Protein AF-A0A1Y4QD99-F1 (afdb_monomer)

Solvent-accessible surface area (backbone atoms only — not comparable to full-atom values): 4027 Å² total; per-residue (Å²): 87,80,89,73,72,54,50,62,67,57,48,19,71,69,54,73,45,57,50,71,59,52,52,30,47,76,67,63,71,46,89,77,74,57,68,69,58,53,52,41,50,38,57,68,64,70,51,52,71,66,58,50,35,54,73,70,70,45,78,81,79,88,73,135

Radius of gyration: 12.74 Å; Cα contacts (8 Å, |Δi|>4): 41; chains: 1; bounding box: 24×32×32 Å

Structure (mmCIF, N/CA/C/O backbone):
data_AF-A0A1Y4QD99-F1
#
_entry.id   AF-A0A1Y4QD99-F1
#
loop_
_atom_site.group_PDB
_atom_site.id
_atom_site.type_symbol
_atom_site.label_atom_id
_atom_site.label_alt_id
_atom_site.label_comp_id
_atom_site.label_asym_id
_atom_site.label_entity_id
_atom_site.label_seq_id
_atom_site.pdbx_PDB_ins_code
_atom_site.Cartn_x
_atom_site.Cartn_y
_atom_site.Cartn_z
_atom_site.occupancy
_atom_site.B_iso_or_equiv
_atom_site.auth_seq_id
_atom_site.auth_comp_id
_atom_site.auth_asym_id
_atom_site.auth_atom_id
_atom_site.pdbx_PDB_model_num
ATOM 1 N N . MET A 1 1 ? -4.840 5.015 -3.057 1.00 77.25 1 MET A N 1
ATOM 2 C CA . MET A 1 1 ? -5.042 5.694 -1.748 1.00 77.25 1 MET A CA 1
ATOM 3 C C . MET A 1 1 ? -6.176 6.707 -1.759 1.00 77.25 1 MET A C 1
ATOM 5 O O . MET A 1 1 ? -7.073 6.556 -0.943 1.00 77.25 1 MET A O 1
ATOM 9 N N . LYS A 1 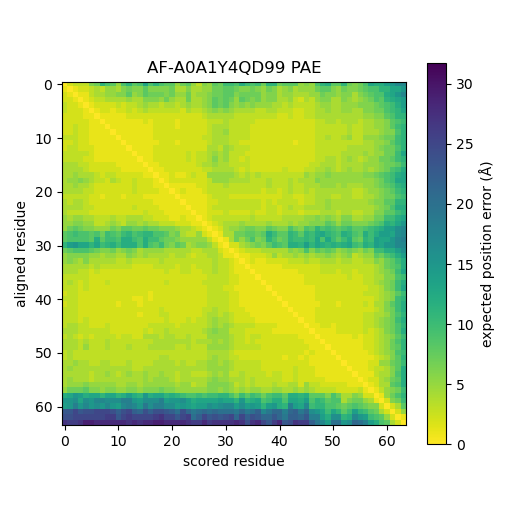2 ? -6.156 7.712 -2.652 1.00 80.25 2 LYS A N 1
ATOM 10 C CA . LYS A 1 2 ? -7.243 8.705 -2.755 1.00 80.25 2 LY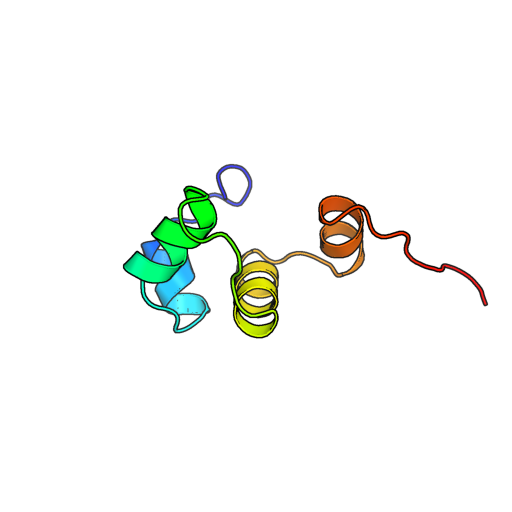S A CA 1
ATOM 11 C C . LYS A 1 2 ? -8.586 8.054 -3.105 1.00 80.25 2 LYS A C 1
ATOM 13 O O . LYS A 1 2 ? -9.567 8.300 -2.423 1.00 80.25 2 LYS A O 1
ATOM 18 N N . GLU A 1 3 ? -8.591 7.150 -4.083 1.00 82.81 3 GLU A N 1
ATOM 19 C CA . GLU A 1 3 ? -9.803 6.441 -4.531 1.00 82.81 3 GLU A CA 1
ATOM 20 C C . GLU A 1 3 ? -10.381 5.504 -3.461 1.00 82.81 3 GLU A C 1
ATOM 22 O O . GLU A 1 3 ? -11.585 5.467 -3.252 1.00 82.81 3 GLU A O 1
ATOM 27 N N . LYS A 1 4 ? -9.516 4.807 -2.711 1.00 83.44 4 LYS A N 1
ATOM 28 C CA . LYS A 1 4 ? -9.902 3.934 -1.585 1.00 83.44 4 LYS A CA 1
ATOM 29 C C . LYS A 1 4 ? -10.113 4.704 -0.261 1.00 83.44 4 LYS A C 1
ATOM 31 O O . LYS A 1 4 ? -10.286 4.079 0.779 1.00 83.44 4 LYS 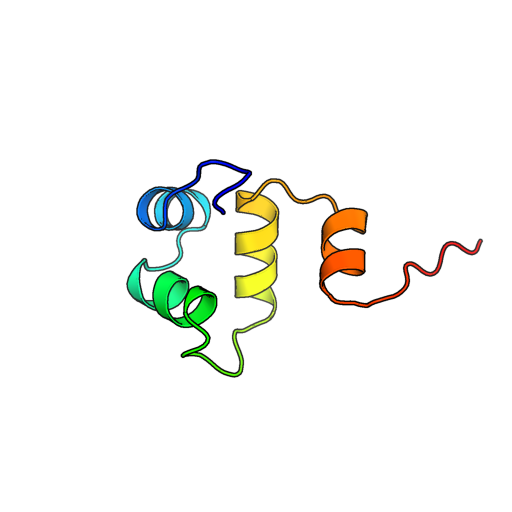A O 1
ATOM 36 N N . ASN A 1 5 ? -10.035 6.042 -0.275 1.00 87.94 5 ASN A N 1
ATOM 37 C CA . ASN A 1 5 ? -10.161 6.943 0.883 1.00 87.94 5 ASN A CA 1
ATOM 38 C C . ASN A 1 5 ? -9.432 6.463 2.163 1.00 87.94 5 ASN A C 1
ATOM 40 O O . ASN A 1 5 ? -9.986 6.457 3.265 1.00 87.94 5 ASN A O 1
ATOM 44 N N . ILE A 1 6 ? -8.176 6.028 2.016 1.00 91.38 6 ILE A N 1
ATOM 45 C CA . ILE A 1 6 ? -7.360 5.506 3.119 1.00 91.38 6 ILE A CA 1
ATOM 46 C C . ILE A 1 6 ? -6.184 6.438 3.418 1.00 91.38 6 ILE A C 1
ATOM 48 O O . ILE A 1 6 ? -5.464 6.875 2.517 1.00 91.38 6 ILE A O 1
ATOM 52 N N . SER A 1 7 ? -5.980 6.737 4.701 1.00 92.88 7 SER A N 1
ATOM 53 C CA . SER A 1 7 ? -4.846 7.530 5.178 1.00 92.88 7 SER A CA 1
ATOM 54 C C . SER A 1 7 ? -3.615 6.657 5.438 1.00 92.88 7 SER A C 1
ATOM 56 O O . SER A 1 7 ? -3.732 5.453 5.671 1.00 92.88 7 SER A O 1
ATOM 58 N N . ILE A 1 8 ? -2.426 7.271 5.472 1.00 92.50 8 ILE A N 1
ATOM 59 C CA . ILE A 1 8 ? -1.170 6.591 5.846 1.00 92.50 8 ILE A CA 1
ATOM 60 C C . ILE A 1 8 ? -1.280 5.957 7.236 1.00 92.50 8 ILE A C 1
ATOM 62 O O . ILE A 1 8 ? -0.901 4.804 7.412 1.00 92.50 8 ILE A O 1
ATOM 66 N N . TYR A 1 9 ? -1.859 6.683 8.194 1.00 93.25 9 TYR A N 1
ATOM 67 C CA . TYR A 1 9 ? -2.084 6.187 9.551 1.00 93.25 9 TYR A CA 1
ATOM 68 C C . TYR A 1 9 ? -2.948 4.919 9.566 1.00 93.25 9 TYR A C 1
ATOM 70 O O . TYR A 1 9 ? -2.612 3.925 10.209 1.00 93.25 9 TYR A O 1
ATOM 78 N N . ARG A 1 10 ? -4.057 4.919 8.815 1.00 92.38 10 ARG A N 1
ATOM 79 C CA . ARG A 1 10 ? -4.936 3.749 8.728 1.00 92.38 10 ARG A CA 1
ATOM 80 C C . ARG A 1 10 ? -4.238 2.582 8.031 1.00 92.38 10 ARG A C 1
ATOM 82 O O . ARG A 1 10 ? -4.360 1.450 8.485 1.00 92.38 10 ARG A O 1
ATOM 89 N N . LEU A 1 11 ? -3.462 2.860 6.985 1.00 92.88 11 LEU A N 1
ATOM 90 C CA . LEU A 1 11 ? -2.673 1.845 6.292 1.00 92.88 11 LEU A CA 1
ATOM 91 C C . LEU A 1 11 ? -1.620 1.211 7.216 1.00 92.88 11 LEU A C 1
ATOM 93 O O . LEU A 1 11 ? -1.469 -0.006 7.222 1.00 92.88 11 LEU A O 1
ATOM 97 N N . SER A 1 12 ? -0.937 2.011 8.032 1.00 94.62 12 SER A N 1
ATOM 98 C CA . SER A 1 12 ? 0.001 1.540 9.060 1.00 94.62 12 SER A CA 1
ATOM 99 C C . SER A 1 12 ? -0.662 0.582 10.046 1.00 94.62 12 SER A C 1
ATOM 101 O O . SER A 1 12 ? -0.164 -0.519 10.272 1.00 94.62 12 SER A O 1
ATOM 103 N N . LYS A 1 13 ? -1.856 0.927 10.543 1.00 94.81 13 LYS A N 1
ATOM 104 C CA . LYS A 1 13 ? -2.617 0.061 11.456 1.00 94.81 13 LYS A CA 1
ATOM 105 C C . LYS A 1 13 ? -3.027 -1.272 10.836 1.00 94.81 13 LYS A C 1
ATOM 107 O O . LYS A 1 13 ? -2.993 -2.277 11.535 1.00 94.8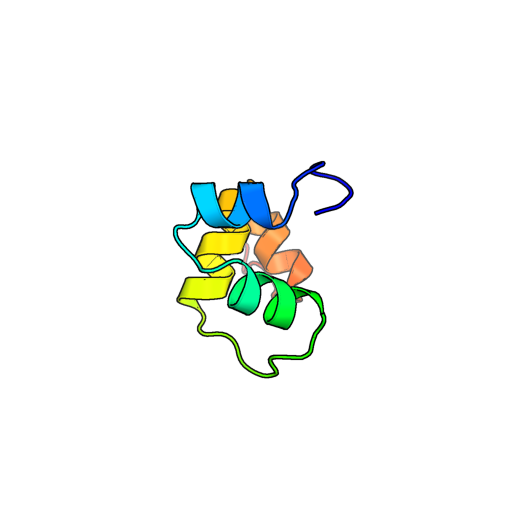1 13 LYS A O 1
ATOM 112 N N . ILE A 1 14 ? -3.394 -1.287 9.555 1.00 93.69 14 ILE A N 1
ATOM 113 C CA . ILE A 1 14 ? -3.807 -2.517 8.858 1.00 93.69 14 ILE A CA 1
ATOM 114 C C . ILE A 1 14 ? -2.591 -3.382 8.499 1.00 93.69 14 ILE A C 1
ATOM 116 O O . ILE A 1 14 ? -2.626 -4.597 8.651 1.00 93.69 14 ILE A O 1
ATOM 120 N N . THR A 1 15 ? -1.508 -2.764 8.028 1.00 91.94 15 THR A N 1
ATOM 121 C CA . THR A 1 15 ? -0.325 -3.484 7.521 1.00 91.94 15 THR A CA 1
ATOM 122 C C . THR A 1 15 ? 0.696 -3.843 8.602 1.00 91.94 15 THR A C 1
ATOM 124 O O . THR A 1 15 ? 1.581 -4.663 8.355 1.00 91.94 15 THR A O 1
ATOM 127 N N . GLY A 1 16 ? 0.626 -3.199 9.772 1.00 93.31 16 GLY A N 1
ATOM 128 C CA . GLY A 1 16 ? 1.652 -3.271 10.816 1.00 93.31 16 GLY A CA 1
ATOM 129 C C . GLY A 1 16 ? 2.976 -2.591 10.438 1.00 93.31 16 GLY A C 1
ATOM 130 O O . GLY A 1 16 ? 3.977 -2.772 11.127 1.00 93.31 16 GLY A O 1
ATOM 131 N N . LEU A 1 17 ? 3.012 -1.836 9.336 1.00 91.88 17 LEU A N 1
ATOM 132 C CA . LEU A 1 17 ? 4.196 -1.118 8.860 1.00 91.88 17 LEU A CA 1
ATOM 133 C C . LEU A 1 17 ? 4.249 0.293 9.454 1.00 91.88 17 LEU A C 1
ATOM 135 O O . LEU A 1 17 ? 3.218 0.903 9.705 1.00 91.88 17 LEU A O 1
ATOM 139 N N . ASN A 1 18 ? 5.446 0.860 9.618 1.00 91.50 18 ASN A N 1
ATOM 140 C CA . ASN A 1 18 ? 5.569 2.214 10.160 1.00 91.50 18 ASN A CA 1
ATOM 141 C C . ASN A 1 18 ? 5.099 3.306 9.173 1.00 91.50 18 ASN A C 1
ATOM 143 O O . ASN A 1 18 ? 5.403 3.278 7.977 1.00 91.50 18 ASN A O 1
ATOM 147 N N . ASP A 1 19 ? 4.437 4.337 9.700 1.00 90.75 19 ASP A N 1
ATOM 148 C CA . ASP A 1 19 ? 3.910 5.473 8.930 1.00 90.75 19 ASP A CA 1
ATOM 149 C C . ASP A 1 19 ? 5.006 6.159 8.100 1.00 90.75 19 ASP A C 1
ATOM 151 O O . ASP A 1 19 ? 4.810 6.473 6.927 1.00 90.75 19 ASP A O 1
ATOM 155 N N . THR A 1 20 ? 6.199 6.337 8.680 1.00 89.56 20 THR A N 1
ATOM 156 C CA . THR A 1 20 ? 7.349 6.962 8.007 1.00 89.56 20 THR A CA 1
ATOM 157 C C . THR A 1 20 ? 7.834 6.146 6.808 1.00 89.56 20 THR A C 1
ATOM 159 O O . THR A 1 20 ? 8.197 6.716 5.777 1.00 89.56 20 THR A O 1
ATOM 162 N N . GLY A 1 21 ? 7.866 4.816 6.915 1.00 88.69 21 GLY A N 1
ATOM 163 C CA . GLY A 1 21 ? 8.283 3.935 5.826 1.00 88.69 21 GLY A CA 1
ATOM 164 C C . GLY A 1 21 ? 7.252 3.908 4.709 1.00 88.69 21 GLY A C 1
ATOM 165 O O . GLY A 1 21 ? 7.626 4.073 3.549 1.00 88.69 21 GLY A O 1
ATOM 166 N N . ILE A 1 22 ? 5.969 3.806 5.062 1.00 91.69 22 ILE A N 1
ATOM 167 C CA . ILE A 1 22 ? 4.851 3.922 4.120 1.00 91.69 22 ILE A CA 1
ATOM 168 C C . ILE A 1 22 ? 4.912 5.266 3.378 1.00 91.69 22 ILE A C 1
ATOM 170 O O . ILE A 1 22 ? 4.889 5.296 2.149 1.00 91.69 22 ILE A O 1
ATOM 174 N N . GLY A 1 23 ? 5.059 6.381 4.100 1.00 90.62 23 GLY A N 1
ATOM 175 C CA . GLY A 1 23 ? 5.118 7.719 3.506 1.00 90.62 23 GLY A CA 1
ATOM 176 C C . GLY A 1 23 ? 6.301 7.906 2.552 1.00 90.62 23 GLY A C 1
ATOM 177 O O . GLY A 1 23 ? 6.165 8.556 1.518 1.00 90.62 23 GLY A O 1
ATOM 178 N N . ARG A 1 24 ? 7.455 7.290 2.845 1.00 90.44 24 ARG A N 1
ATOM 179 C CA . ARG A 1 24 ? 8.615 7.290 1.936 1.00 90.44 24 ARG A CA 1
ATOM 180 C C . ARG A 1 24 ? 8.376 6.475 0.666 1.00 90.44 24 ARG A C 1
ATOM 182 O O . ARG A 1 24 ? 8.903 6.858 -0.372 1.00 90.44 24 ARG A O 1
ATOM 189 N N . ILE A 1 25 ? 7.628 5.373 0.749 1.00 90.19 25 ILE A N 1
ATOM 190 C CA . ILE A 1 25 ? 7.267 4.547 -0.414 1.00 90.19 25 ILE A CA 1
ATOM 191 C C . ILE A 1 25 ? 6.299 5.313 -1.314 1.00 90.19 25 ILE A C 1
ATOM 193 O O . ILE A 1 25 ? 6.563 5.458 -2.500 1.00 90.19 25 ILE A O 1
ATOM 197 N N . ILE A 1 26 ? 5.227 5.861 -0.738 1.00 86.62 26 ILE A N 1
ATOM 198 C CA . ILE A 1 26 ? 4.204 6.606 -1.489 1.00 86.62 26 ILE A CA 1
ATOM 199 C C . ILE A 1 26 ? 4.781 7.876 -2.111 1.00 86.62 26 ILE A C 1
ATOM 201 O O . ILE A 1 26 ? 4.433 8.226 -3.229 1.00 86.62 26 ILE A O 1
ATOM 205 N N . GLY A 1 27 ? 5.658 8.577 -1.390 1.00 85.25 27 GLY A N 1
ATOM 206 C CA . GLY A 1 27 ? 6.308 9.785 -1.890 1.00 85.25 27 GLY A CA 1
ATOM 207 C C . GLY A 1 27 ? 7.491 9.529 -2.827 1.00 85.25 27 GLY A C 1
ATOM 208 O O . GLY A 1 27 ? 8.286 10.446 -3.000 1.00 85.25 27 GLY A O 1
ATOM 209 N N . GLU A 1 28 ? 7.678 8.299 -3.325 1.00 78.19 28 GLU A N 1
ATOM 210 C CA . GLU A 1 28 ? 8.773 7.879 -4.224 1.00 78.19 28 GLU A CA 1
ATOM 211 C C . GLU A 1 28 ? 10.199 8.118 -3.677 1.00 78.19 28 GLU A C 1
ATOM 213 O O . GLU A 1 28 ? 11.203 7.976 -4.373 1.00 78.19 28 GLU A O 1
ATOM 218 N N . LYS A 1 29 ? 10.331 8.423 -2.380 1.00 80.50 29 LYS A N 1
ATOM 219 C CA . LYS A 1 29 ? 11.624 8.660 -1.713 1.00 80.50 29 LYS A CA 1
ATOM 220 C C . LYS A 1 29 ? 12.375 7.362 -1.415 1.00 80.50 29 LYS A C 1
ATOM 222 O O . LYS A 1 29 ? 13.572 7.397 -1.130 1.00 80.50 29 LYS A O 1
ATOM 227 N N . LYS A 1 30 ? 11.689 6.214 -1.446 1.00 80.62 30 LYS A N 1
ATOM 228 C CA . LYS A 1 30 ? 12.283 4.881 -1.288 1.00 80.62 30 LYS A CA 1
ATOM 229 C C . LYS A 1 30 ? 12.303 4.166 -2.638 1.00 80.62 30 LYS A C 1
ATOM 231 O O . LYS A 1 30 ? 11.282 3.651 -3.070 1.00 80.62 30 LYS A O 1
ATOM 236 N N . LYS A 1 31 ? 13.486 4.088 -3.255 1.00 72.94 31 LYS A N 1
ATOM 237 C CA . LYS A 1 31 ? 13.667 3.534 -4.609 1.00 72.94 31 LYS A CA 1
ATOM 238 C C . LYS A 1 31 ? 13.430 2.024 -4.735 1.00 72.94 31 LYS A C 1
ATOM 240 O O . LYS A 1 31 ? 13.124 1.573 -5.827 1.00 72.94 31 LYS A O 1
ATOM 245 N N . ASN A 1 32 ? 13.593 1.247 -3.660 1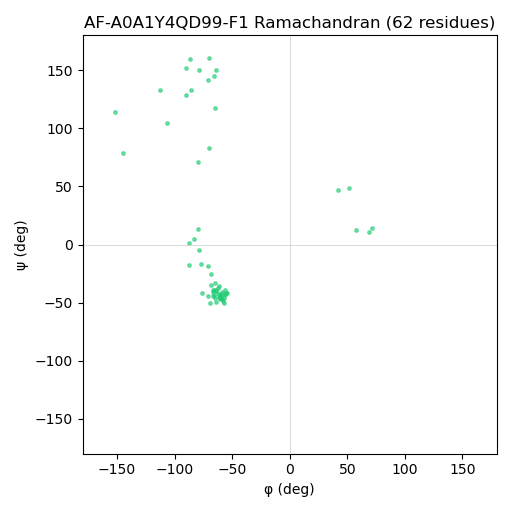.00 82.81 32 ASN A N 1
ATOM 246 C CA . ASN A 1 32 ? 13.440 -0.212 -3.716 1.00 82.81 32 ASN A CA 1
ATOM 247 C C . ASN A 1 32 ? 12.824 -0.770 -2.416 1.00 82.81 32 ASN A C 1
ATOM 249 O O . ASN A 1 32 ? 13.544 -1.193 -1.504 1.00 82.81 32 ASN A O 1
ATOM 253 N N . PRO A 1 33 ? 11.498 -0.667 -2.233 1.00 87.81 33 PRO A N 1
ATOM 254 C CA . PRO A 1 33 ? 10.810 -1.357 -1.147 1.00 87.81 33 PRO A CA 1
ATOM 255 C C . PRO A 1 33 ? 10.915 -2.879 -1.305 1.00 87.81 33 PRO A C 1
ATOM 257 O O . PRO A 1 33 ? 10.990 -3.395 -2.414 1.00 87.81 33 PRO A O 1
ATOM 260 N N . GLN A 1 34 ? 10.907 -3.607 -0.187 1.00 90.50 34 GLN A N 1
ATOM 261 C CA . GLN A 1 34 ? 10.841 -5.067 -0.235 1.00 90.50 34 GLN A CA 1
ATOM 262 C C . GLN A 1 34 ? 9.492 -5.504 -0.808 1.00 90.50 34 GLN A C 1
ATOM 264 O O . GLN A 1 34 ? 8.467 -4.885 -0.507 1.00 90.50 34 GLN A O 1
ATOM 269 N N . ILE A 1 35 ? 9.488 -6.601 -1.568 1.00 90.50 35 ILE A N 1
ATOM 270 C CA . ILE A 1 35 ? 8.270 -7.148 -2.180 1.00 90.50 35 ILE A CA 1
ATOM 271 C C . ILE A 1 35 ? 7.172 -7.404 -1.141 1.00 90.50 35 ILE A C 1
ATOM 273 O O . ILE A 1 35 ? 6.035 -6.994 -1.340 1.00 90.50 35 ILE A O 1
ATOM 277 N N . GLU A 1 36 ? 7.528 -7.947 0.026 1.00 92.50 36 GLU A N 1
ATOM 278 C CA . GLU A 1 36 ? 6.598 -8.174 1.138 1.00 92.50 36 GLU A CA 1
ATOM 279 C C . GLU A 1 36 ? 5.893 -6.881 1.581 1.00 92.50 36 GLU A C 1
ATOM 281 O O . GLU A 1 36 ? 4.699 -6.877 1.870 1.00 92.50 36 GLU A O 1
ATOM 286 N N . THR A 1 37 ? 6.618 -5.757 1.600 1.00 92.12 37 THR A N 1
ATOM 287 C CA . THR A 1 37 ? 6.049 -4.452 1.958 1.00 92.12 37 THR A CA 1
ATOM 288 C C . THR A 1 37 ? 5.019 -4.004 0.924 1.00 92.12 37 THR A C 1
ATOM 290 O O . THR A 1 37 ? 3.953 -3.524 1.297 1.00 92.12 37 THR A O 1
ATOM 293 N N . ILE A 1 38 ? 5.319 -4.175 -0.365 1.00 91.69 38 ILE A N 1
ATOM 294 C CA . ILE A 1 38 ? 4.400 -3.822 -1.453 1.00 91.69 38 ILE A CA 1
ATOM 295 C C . ILE A 1 38 ? 3.141 -4.690 -1.403 1.00 91.69 38 ILE A C 1
ATOM 297 O O . ILE A 1 38 ? 2.035 -4.158 -1.446 1.00 91.69 38 ILE A O 1
ATOM 301 N N . VAL A 1 39 ? 3.306 -6.000 -1.218 1.00 93.38 39 VAL A N 1
ATOM 302 C CA . VAL A 1 39 ? 2.199 -6.960 -1.118 1.00 93.38 39 VAL A CA 1
ATOM 303 C C . VAL A 1 39 ? 1.293 -6.640 0.076 1.00 93.38 39 VAL A C 1
ATOM 305 O O . VAL A 1 39 ? 0.077 -6.566 -0.080 1.00 93.38 39 VAL A O 1
ATOM 308 N N . LYS A 1 40 ? 1.857 -6.352 1.258 1.00 94.12 40 LYS A N 1
ATOM 309 C CA . LYS A 1 40 ? 1.074 -5.930 2.436 1.00 94.12 40 LYS A CA 1
ATOM 310 C C . LYS A 1 40 ? 0.247 -4.674 2.163 1.00 94.12 40 LYS A C 1
ATOM 312 O O . LYS A 1 40 ? -0.913 -4.603 2.562 1.00 94.12 40 LYS A O 1
ATOM 317 N N . ILE A 1 41 ? 0.831 -3.688 1.483 1.00 92.12 41 ILE A N 1
ATOM 318 C CA . ILE A 1 41 ? 0.128 -2.453 1.119 1.00 92.12 41 ILE A CA 1
ATOM 319 C C . ILE A 1 41 ? -0.993 -2.745 0.113 1.00 92.12 41 ILE A C 1
ATOM 321 O O . ILE A 1 41 ? -2.079 -2.195 0.271 1.00 92.12 41 ILE A O 1
ATOM 325 N N . ALA A 1 42 ? -0.763 -3.614 -0.875 1.00 93.38 42 ALA A N 1
ATOM 326 C CA . ALA A 1 42 ? -1.771 -4.000 -1.861 1.00 93.38 42 ALA A CA 1
ATOM 327 C C . ALA A 1 42 ? -2.989 -4.667 -1.205 1.00 93.38 42 ALA A C 1
ATOM 329 O O . ALA A 1 42 ? -4.115 -4.230 -1.433 1.00 93.38 42 ALA A O 1
ATOM 330 N N . TYR A 1 43 ? -2.762 -5.626 -0.302 1.00 92.69 43 TYR A N 1
ATOM 331 C CA . TYR A 1 43 ? -3.837 -6.247 0.478 1.00 92.69 43 TYR A CA 1
ATOM 332 C C . TYR A 1 43 ? -4.592 -5.241 1.346 1.00 92.69 43 TYR A C 1
ATOM 334 O O . TYR A 1 43 ? -5.816 -5.257 1.396 1.00 92.69 43 TYR A O 1
ATOM 342 N N . ALA A 1 44 ? -3.890 -4.324 2.010 1.00 92.75 44 ALA A N 1
ATOM 343 C CA . ALA A 1 44 ? -4.539 -3.311 2.841 1.00 92.75 44 ALA A CA 1
ATOM 344 C C . ALA A 1 44 ? -5.291 -2.238 2.032 1.00 92.75 44 ALA A C 1
ATOM 346 O O . ALA A 1 44 ? -6.138 -1.528 2.576 1.00 92.75 44 ALA A O 1
ATOM 347 N N . LEU A 1 45 ? -4.980 -2.115 0.741 1.00 92.19 45 LEU A N 1
ATOM 348 C CA . LEU A 1 45 ? -5.742 -1.340 -0.235 1.00 92.19 45 LEU A CA 1
ATOM 349 C C . LEU A 1 45 ? -6.872 -2.143 -0.881 1.00 92.19 45 LEU A C 1
ATOM 351 O O . LEU A 1 45 ? -7.576 -1.584 -1.723 1.00 92.19 45 LEU A O 1
ATOM 355 N N . ASP A 1 46 ? -7.051 -3.401 -0.476 1.00 92.50 46 ASP A N 1
ATOM 356 C CA . ASP A 1 46 ? -8.038 -4.319 -1.032 1.00 92.50 46 ASP A CA 1
ATOM 357 C C . ASP A 1 46 ? -7.924 -4.376 -2.562 1.00 92.50 46 ASP A C 1
ATOM 359 O O . ASP A 1 46 ? -8.884 -4.113 -3.288 1.00 92.50 46 ASP A O 1
ATOM 363 N N . LEU A 1 47 ? -6.690 -4.556 -3.045 1.00 92.81 47 LEU A N 1
ATOM 364 C CA . LEU A 1 47 ? -6.413 -4.794 -4.457 1.00 92.81 47 LEU A CA 1
ATOM 365 C C . LEU A 1 47 ? -6.550 -6.282 -4.749 1.00 92.81 47 LEU A C 1
ATOM 367 O O . LEU A 1 47 ? -5.974 -7.119 -4.051 1.00 92.81 47 LEU A O 1
ATOM 371 N N . THR A 1 48 ? -7.259 -6.593 -5.824 1.00 92.56 48 THR A N 1
ATOM 372 C CA . THR A 1 48 ? -7.232 -7.930 -6.417 1.00 92.56 48 THR A CA 1
ATOM 373 C C . THR A 1 48 ? -5.879 -8.197 -7.079 1.00 92.56 48 THR A C 1
ATOM 375 O O . THR A 1 48 ? -5.134 -7.268 -7.414 1.00 92.56 48 THR A O 1
ATOM 378 N N . ASN A 1 49 ? -5.556 -9.474 -7.299 1.00 90.88 49 ASN A N 1
ATOM 379 C CA . ASN A 1 49 ? -4.328 -9.851 -8.002 1.00 90.88 49 ASN A CA 1
ATOM 380 C C . ASN A 1 49 ? -4.281 -9.243 -9.411 1.00 90.88 49 ASN A C 1
ATOM 382 O O . ASN A 1 49 ? -3.239 -8.722 -9.798 1.00 90.88 49 ASN A O 1
ATOM 386 N N . ASP A 1 50 ? -5.405 -9.224 -10.130 1.00 90.69 50 ASP A N 1
ATOM 387 C CA . ASP A 1 50 ? -5.484 -8.679 -11.489 1.00 90.69 50 ASP A CA 1
ATOM 388 C C . ASP A 1 50 ? -5.253 -7.165 -11.515 1.00 90.69 50 ASP A C 1
ATOM 390 O O . ASP A 1 50 ? -4.475 -6.661 -12.328 1.00 90.69 50 ASP A O 1
ATOM 394 N N . GLU A 1 51 ? -5.871 -6.422 -10.588 1.00 91.81 51 GLU A N 1
ATOM 395 C CA . GLU A 1 51 ? -5.620 -4.985 -10.432 1.00 91.81 51 GLU A CA 1
ATOM 396 C C . GLU A 1 51 ? -4.151 -4.716 -10.111 1.00 91.81 51 GLU A C 1
ATOM 398 O O . GLU A 1 51 ? -3.539 -3.826 -10.704 1.00 91.81 51 GLU A O 1
ATOM 403 N N . PHE A 1 52 ? -3.574 -5.489 -9.190 1.00 91.88 52 PHE A N 1
ATOM 404 C CA . PHE A 1 52 ? -2.183 -5.338 -8.790 1.00 91.88 52 PHE A CA 1
ATOM 405 C C . PHE A 1 52 ? -1.219 -5.623 -9.954 1.00 91.88 52 PHE A C 1
ATOM 407 O O . PHE A 1 52 ? -0.359 -4.794 -10.252 1.00 91.88 52 PHE A O 1
ATOM 414 N N . ILE A 1 53 ? -1.402 -6.743 -10.659 1.00 90.88 53 ILE A N 1
ATOM 415 C CA . ILE A 1 53 ? -0.607 -7.147 -11.830 1.00 90.88 53 ILE A CA 1
ATOM 416 C C . ILE A 1 53 ? -0.677 -6.075 -12.923 1.00 90.88 53 ILE A C 1
ATOM 418 O O . ILE A 1 53 ? 0.364 -5.616 -13.405 1.00 90.88 53 ILE A O 1
ATOM 422 N N . LYS A 1 54 ? -1.890 -5.605 -13.244 1.00 90.81 54 LYS A N 1
ATOM 423 C CA . LYS A 1 54 ? -2.126 -4.556 -14.243 1.00 90.81 54 LYS A CA 1
ATOM 424 C C . LYS A 1 54 ? -1.439 -3.242 -13.872 1.00 90.81 54 LYS A C 1
ATOM 426 O O . LYS A 1 54 ? -0.813 -2.622 -14.729 1.00 90.81 54 LYS A O 1
ATOM 431 N N . LEU A 1 55 ? -1.526 -2.821 -12.607 1.00 89.94 55 LEU A N 1
ATOM 432 C CA . LEU A 1 55 ? -0.859 -1.612 -12.107 1.00 89.94 55 LEU A CA 1
ATOM 433 C C . LEU A 1 55 ? 0.668 -1.728 -12.148 1.00 89.94 55 LEU A C 1
ATOM 435 O O . LEU A 1 55 ? 1.351 -0.734 -12.383 1.00 89.94 55 LEU A O 1
ATOM 439 N N . CYS A 1 56 ? 1.205 -2.930 -11.947 1.00 88.25 56 CYS A N 1
ATOM 440 C CA . CYS A 1 56 ? 2.635 -3.195 -12.062 1.00 88.25 56 CYS A CA 1
ATOM 441 C C . CYS A 1 56 ? 3.119 -3.347 -13.517 1.00 88.25 56 CYS A C 1
ATOM 443 O O . CYS A 1 56 ? 4.321 -3.479 -13.739 1.00 88.25 56 CYS A O 1
ATOM 445 N N . GLY A 1 57 ? 2.218 -3.316 -14.507 1.00 89.31 57 GLY A N 1
ATOM 446 C CA . GLY A 1 57 ? 2.555 -3.503 -15.922 1.00 89.31 57 GLY A CA 1
ATOM 447 C C . GLY A 1 57 ? 2.947 -4.940 -16.276 1.00 89.31 57 GLY A C 1
ATOM 448 O O . GLY A 1 57 ? 3.499 -5.182 -17.351 1.00 89.31 57 GLY A O 1
ATOM 449 N N . TYR A 1 58 ? 2.670 -5.890 -15.384 1.00 87.19 58 TYR A N 1
ATOM 450 C CA . TYR A 1 58 ? 2.805 -7.307 -15.675 1.00 87.19 58 TYR A CA 1
ATOM 451 C C . TYR A 1 58 ? 1.598 -7.770 -16.493 1.00 87.19 58 TYR A C 1
ATOM 453 O O . TYR A 1 58 ? 0.497 -7.227 -16.384 1.00 87.19 58 TYR A O 1
ATOM 461 N N . LYS A 1 59 ? 1.811 -8.773 -17.341 1.00 82.12 59 LYS A N 1
ATOM 462 C CA . LYS A 1 59 ? 0.718 -9.478 -18.005 1.00 82.12 59 LYS A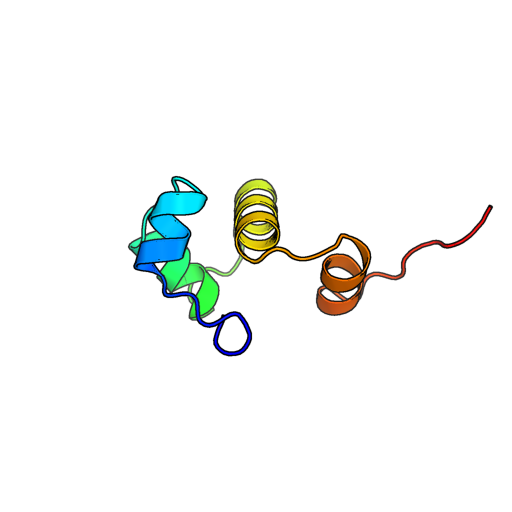 CA 1
ATOM 463 C C . LYS A 1 59 ? 0.323 -10.637 -17.102 1.00 82.12 59 LYS A C 1
ATOM 465 O O . LYS A 1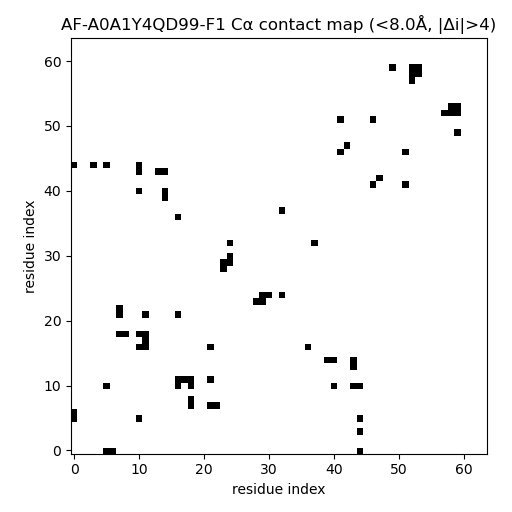 59 ? 1.202 -11.386 -16.684 1.00 82.12 59 LYS A O 1
ATOM 470 N N . SER A 1 60 ? -0.964 -10.771 -16.798 1.00 71.19 60 SER A N 1
ATOM 471 C CA . SER A 1 60 ? -1.481 -12.055 -16.335 1.00 71.19 60 SER A CA 1
ATOM 472 C C . SER A 1 60 ? -1.322 -13.022 -17.507 1.00 71.19 60 SER A C 1
ATOM 474 O O . SER A 1 60 ? -1.865 -12.768 -18.583 1.00 71.19 60 SER A O 1
ATOM 476 N N . ASP A 1 61 ? -0.529 -14.079 -17.341 1.00 71.19 61 ASP A N 1
ATOM 477 C CA . ASP A 1 61 ? -0.568 -15.219 -18.256 1.00 71.19 61 ASP A CA 1
ATOM 478 C C . ASP A 1 61 ? -1.896 -15.940 -18.008 1.00 71.19 61 ASP A C 1
ATOM 480 O O . ASP A 1 61 ? -1.996 -16.872 -17.217 1.00 71.19 61 ASP A O 1
ATOM 484 N N . GLU A 1 62 ? -2.954 -15.443 -18.642 1.00 65.50 62 GLU A N 1
ATOM 485 C CA . GLU A 1 62 ? -4.225 -16.151 -18.766 1.00 65.50 62 GLU A CA 1
ATOM 486 C C . GLU A 1 62 ? -4.091 -17.1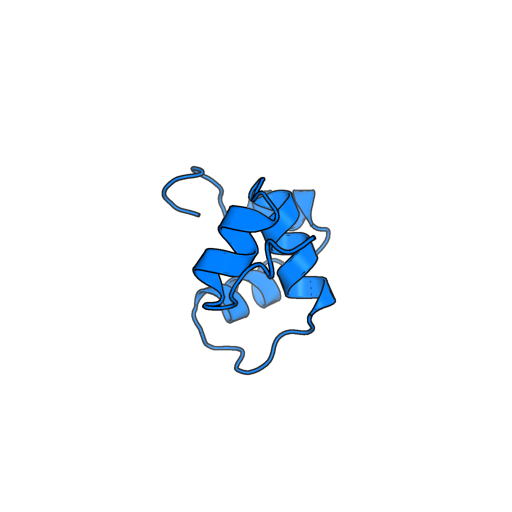84 -19.896 1.00 65.50 62 GLU A C 1
ATOM 488 O O . GLU A 1 62 ? -4.607 -16.985 -20.989 1.00 65.50 62 GLU A O 1
ATOM 493 N N . ASN A 1 63 ? -3.309 -18.241 -19.656 1.00 57.72 63 ASN A N 1
ATOM 494 C CA . ASN A 1 63 ? -3.304 -19.518 -20.386 1.00 57.72 63 ASN A CA 1
ATOM 495 C C . ASN A 1 63 ? -2.825 -20.564 -19.355 1.00 57.72 63 ASN A C 1
ATOM 497 O O . ASN A 1 63 ? -1.727 -20.416 -18.823 1.00 57.72 63 ASN A O 1
ATOM 501 N N . GLU A 1 64 ? -3.613 -21.545 -18.915 1.00 42.03 64 GLU A N 1
ATOM 502 C CA . GLU A 1 64 ? -4.354 -22.568 -19.674 1.00 42.03 64 GLU A CA 1
ATOM 503 C C . GLU A 1 64 ? -5.633 -23.017 -18.943 1.00 42.03 64 GLU A C 1
ATOM 505 O O . GLU A 1 64 ? -5.588 -23.170 -17.698 1.00 42.03 64 GLU A O 1
#

Nearest PDB structures (foldseek):
  3zkc-assembly1_B  TM=8.930E-01  e=5.778E-02  Bacillus subtilis subsp. subtilis str. 168
  3pxp-assembly1_A  TM=7.283E-01  e=9.943E-02  Chloroflexus aurantiacus J-10-fl
  7ewc-assembly2_C  TM=8.629E-01  e=5.380E-01  Mycobacterium tuberculosis H37Rv
  7ewe-assembly3_E  TM=8.590E-01  e=8.206E-01  Mycobacterium tuberculosis H37Rv
  2ofy-assembly1_B  TM=7.699E-01  e=5.066E-01  Rhodococcus jostii RHA1

Mean predicted aligned error: 4.95 Å

Sequence (64 aa):
MKEKNISIYRLSKITGLNDTGIGRIIGEKKKNPQIETIVKIAYALDLTNDEFIKLCGYKSDENE

Secondary structure (DSSP, 8-state):
-TTTT--HHHHHHHH---HHHHHHHHTT--S---HHHHHHHHHHTT--HHHHHHHTTPPP----

pLDDT: mean 87.23, std 9.29, range [42.03, 94.81]

Foldseek 3Di:
DVVLVDDLVRLCVQLVDDSVVSCCVVVVVDVDDDPSSVVSSCVSSVHDPVRVCVVVVHDDPPDD

=== Feature glossary ===
The record interleaves many kinds of information about one protein. Here is each kind framed as the question it answers.

Q: Are the domains correctly placed relative to each other?
A: Predicted aligned error is AlphaFold's pairwise confidence. Unlike pLDDT (per-residue), PAE is per-residue-pair and captures whether two parts of the structure are correctly placed relative to each other. Units are ångströms of expected positional error.

Q: Which residues are in helices, strands, or loops?
A: Eight-state secondary structure (DSSP): H is the canonical α-helix, G the tighter 3₁₀-helix, I the wider π-helix; E/B are β-structure, T and S are turns and bends, and '-' is everything else. DSSP derives these from the pattern of main-chain N–H···O=C hydrogen bonds, not from the sequence.

Q: What if only a Cα trace is available?
A: P-SEA three-state annotation labels each residue as helix, strand, or coil based purely on the geometry of the Cα trace. It serves as a fallback when the full backbone (and thus DSSP) is unavailable.

Q: What are the backbone torsion angles?
A: φ (phi) and ψ (psi) are the two rotatable backbone dihedrals per residue: φ is the C(i-1)–N–Cα–C torsion, ψ is the N–Cα–C–N(i+1) torsion, both in degrees on (−180°, 180°]. α-helical residues cluster near (−60°, −45°); β-strand residues near (−120°, +130°). A Ramachandran plot is simply a scatter of (φ, ψ) for every residue.

Q: What known structures does this most resemble?
A: Structural nearest neighbors (via Foldseek easy-search vs the PDB). Reported per hit: target PDB id, E-value, and alignment TM-score. A TM-score above ~0.5 is the conventional threshold for 'same fold'.

Q: What family and function is it annotated with?
A: Database cross-references. InterPro integrates a dozen domain/family signature databases into unified entries with residue-range hits. GO terms attach function/process/location labels with evidence codes. CATH codes position the fold in a four-level structural taxonomy. Organism is the NCBI-taxonomy species name.

Q: Which residues are buried vs exposed?
A: Solvent accessibility: the surface area of each residue that a 1.4 Å water probe can touch, in Å². When only backbone atoms are present the absolute values are lower than full-atom SASA (side chains contribute most of the area) and are flagged as backbone-only.

Q: What do the diagnostic plots show?
A: Three diagnostic plots accompany the record. The Cα contact map visualizes the tertiary structure as a 2D adjacency matrix (8 Å cutoff, sequence-local contacts suppressed). The Ramachandran plot shows the distribution of backbone (φ, ψ) torsions, with points in the α and β basins reflecting secondary structure content. The PAE plot shows AlphaFold's inter-residue confidence as a color matrix.

Q: What is the amino-acid chain?
A: The amino-acid sequence is the protein's primary structure: the linear order of residues from the N-terminus to the C-terminus, written in one-letter code. Everything else here — the 3D coordinates, the secondary structure, the domain annotations — is ultimately a consequence of this string.

Q: What do the rendered images show?
A: The six renders are orthographic views along the three Cartesian axes in both directions. Representation (cartoon, sticks, or surface) and color scheme (sequence-rainbow or by-chain) vary across proteins so the training set covers al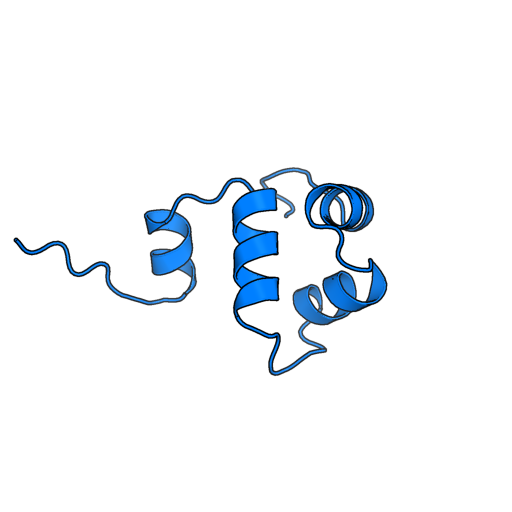l the common visualization conventions.

Q: Where is each backbone atom in 3D?
A: The mmCIF table is the protein's shape written out atom by atom. For each backbone N, Cα, C, and carbonyl O, it records an (x, y, z) coordinate triple in Å plus the residue type, chain letter, and residue number.

Q: How mobile is each atom in the crystal?
A: For experimental (PDB) structures, the B-factor (temperature factor) quantifies the positional spread of each atom in the crystal — a combination of thermal vibration and static disorder — in units of Å². High B-factors mark flexible loops or poorly resolved regions; low B-factors mark the rigid, well-ordered core.

Q: How big and how compact is the whole molecule?
A: Three whole-structure scalars: the radius of gyration (RMS distance of Cα from centroid, in Å), the count of Cα–Cα contacts (pairs closer than 8 Å and separated by more than four residues in sequence — i.e. tertiary, not local, contacts), and the bounding-box dimensions. Together they distinguish compact globular folds from extended fibres or disordered chains.

Q: What does the local fold look like, residue by residue?
A: A 3Di character summarizes, for each residue, the relative orientation of the Cα frame of its nearest spatial neighbor. Because it encodes fold topology rather than chemistry, 3Di alignments detect remote structural similarity that sequence alignment misses.

Q: How confident is the AlphaFold model at each residue?
A: For AlphaFold models, the B-factor field carries pLDDT — the model's own estimate of local accuracy on a 0–100 scale. Regions with pLDDT<50 should be treated as essentially unmodeled; they often correspond to intrinsically disordered segments.